Protein AF-A0A5K1DXX9-F1 (afdb_monomer)

Solvent-accessible surface area (backbone atoms only — not comparable to full-atom values): 5756 Å² total; per-residue (Å²): 142,79,86,78,77,89,76,88,79,86,84,82,91,80,85,79,91,75,91,73,89,79,86,76,91,84,82,78,98,60,93,73,76,82,88,77,52,63,19,69,76,68,76,44,91,41,62,22,65,58,45,45,50,48,50,61,74,66,58,80,50,100,71,79,63,88,59,54,24,50,55,54,31,53,55,54,43,52,68,71,71,108

Radius of gyration: 16.58 Å; Cα contacts (8 Å, |Δi|>4): 38; chains: 1; bounding box: 50×26×36 Å

Nearest PDB structures (foldseek):
  8ybj-assembly1_C  TM=9.959E-01  e=5.280E-06  Homo sapiens
  8ox1-assembly1_G  TM=9.919E-01  e=4.923E-06  Homo sapiens
  8av6-assembly1_O  TM=9.920E-01  e=5.280E-06  Homo sapiens
  8oos-assembly1_O  TM=9.857E-01  e=4.923E-06  Homo sapiens
  8siy-assembly1_I  TM=9.892E-01  e=6.514E-06  Xenopus laevis

pLDDT: mean 77.6, std 24.6, range [29.03, 98.38]

Foldseek 3Di:
DDPDDDDDDDDDPDDDDPDDDDDDDDDDPDPDDDDDAPCNVLVAPFRLVVQVVVCVVVPPDPDDDPCNSSVVRVVVRVVVVD

Secondary structure (DSSP, 8-state):
-----------------------------S-PPPPPPHHHHHT-SS-HHHHHHHHHHTTS-SS--SSHHHHHHHHHHHHHH-

Organism: NCBI:txid210225

Sequence (82 aa):
REARAMEAAGGGTSGKLKKGAGGRRGGGAGPKKKPVSRSVKAGLQFPVGRIGRYLKKGRYAQRVGTGAPVYLAAVLEYLAAE

Mean predicted aligned error: 13.2 Å

Structure (mmCIF, N/CA/C/O backbone):
data_AF-A0A5K1DXX9-F1
#
_entry.id   AF-A0A5K1DXX9-F1
#
loop_
_atom_site.group_PDB
_atom_site.id
_atom_site.type_symbol
_atom_site.label_atom_id
_atom_site.label_alt_id
_atom_site.label_comp_id
_atom_site.label_asym_id
_atom_site.label_entity_id
_atom_site.label_seq_id
_atom_site.pdbx_PDB_ins_code
_atom_site.Cartn_x
_atom_site.Cartn_y
_atom_site.Cartn_z
_atom_site.occupancy
_atom_site.B_iso_or_equiv
_atom_site.auth_seq_id
_atom_site.auth_comp_id
_atom_site.auth_asym_id
_atom_site.auth_atom_id
_atom_site.pdbx_PDB_model_num
ATOM 1 N N . ARG A 1 1 ? 27.122 10.101 -17.326 1.00 56.06 1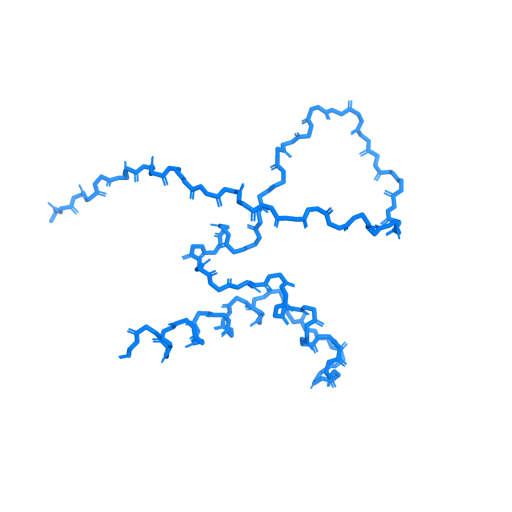 ARG A N 1
ATOM 2 C CA . ARG A 1 1 ? 26.113 10.376 -18.377 1.00 56.06 1 ARG A CA 1
ATOM 3 C C . ARG A 1 1 ? 25.716 9.046 -18.991 1.00 56.06 1 ARG A C 1
ATOM 5 O O . ARG A 1 1 ? 26.261 8.675 -20.016 1.00 56.06 1 ARG A O 1
ATOM 12 N N . GLU A 1 2 ? 24.802 8.331 -18.355 1.00 39.03 2 GLU A N 1
ATOM 13 C CA . GLU A 1 2 ? 24.254 7.109 -18.935 1.00 39.03 2 GLU A CA 1
ATOM 14 C C . GLU A 1 2 ? 22.738 7.224 -18.831 1.00 39.03 2 GLU A C 1
ATOM 16 O O . GLU A 1 2 ? 22.132 7.061 -17.774 1.00 39.03 2 GLU A O 1
ATOM 21 N N . ALA A 1 3 ? 22.152 7.696 -19.928 1.00 42.78 3 ALA A N 1
ATOM 22 C CA . ALA A 1 3 ? 20.718 7.777 -20.103 1.00 42.78 3 ALA A CA 1
ATOM 23 C C . ALA A 1 3 ? 20.218 6.354 -20.358 1.00 42.78 3 ALA A C 1
ATOM 25 O O . ALA A 1 3 ? 20.268 5.860 -21.483 1.00 42.78 3 ALA A O 1
ATOM 26 N N . ARG A 1 4 ? 19.773 5.679 -19.295 1.00 51.31 4 ARG A N 1
ATOM 27 C CA . ARG A 1 4 ? 19.097 4.390 -19.414 1.00 51.31 4 ARG A CA 1
ATOM 28 C C . ARG A 1 4 ? 17.718 4.625 -20.020 1.00 51.31 4 ARG A C 1
ATOM 30 O O . ARG A 1 4 ? 16.837 5.215 -19.395 1.00 51.31 4 ARG A O 1
ATOM 37 N N . ALA A 1 5 ? 17.597 4.186 -21.265 1.00 43.00 5 ALA A N 1
ATOM 38 C CA . ALA A 1 5 ? 16.385 4.166 -22.053 1.00 43.00 5 ALA A CA 1
ATOM 39 C C . ALA A 1 5 ? 15.218 3.546 -21.269 1.00 43.00 5 ALA A C 1
ATOM 41 O O . ALA A 1 5 ? 15.325 2.466 -20.685 1.00 43.00 5 ALA A O 1
ATOM 42 N N . MET A 1 6 ? 14.099 4.267 -21.282 1.00 48.94 6 MET A N 1
ATOM 43 C CA . MET A 1 6 ? 12.774 3.733 -21.009 1.00 48.94 6 MET A CA 1
ATOM 44 C C . MET A 1 6 ? 12.443 2.697 -22.084 1.00 48.94 6 MET A C 1
ATOM 46 O O . MET A 1 6 ? 12.214 3.067 -23.233 1.00 48.94 6 MET A O 1
ATOM 50 N N . GLU A 1 7 ? 12.345 1.426 -21.704 1.00 46.69 7 GLU A N 1
ATOM 51 C CA . GLU A 1 7 ? 11.576 0.450 -22.469 1.00 46.69 7 GLU A CA 1
ATOM 52 C C . GLU A 1 7 ? 10.378 0.001 -21.633 1.00 46.69 7 GLU A C 1
ATOM 54 O O . GLU A 1 7 ? 10.496 -0.552 -20.538 1.00 46.69 7 GLU A O 1
ATOM 59 N N . ALA A 1 8 ? 9.200 0.328 -22.151 1.00 44.62 8 ALA A N 1
ATOM 60 C CA . ALA A 1 8 ? 7.919 -0.081 -21.627 1.00 44.62 8 ALA A CA 1
ATOM 61 C C . ALA A 1 8 ? 7.639 -1.529 -22.045 1.00 44.62 8 ALA A C 1
ATOM 63 O O . ALA A 1 8 ? 7.177 -1.770 -23.157 1.00 44.62 8 ALA A O 1
ATOM 64 N N . ALA A 1 9 ? 7.828 -2.475 -21.129 1.00 38.12 9 ALA A N 1
ATOM 65 C CA . ALA A 1 9 ? 7.285 -3.819 -21.271 1.00 38.12 9 ALA A CA 1
ATOM 66 C C . ALA A 1 9 ? 5.934 -3.905 -20.545 1.00 38.12 9 ALA A C 1
ATOM 68 O O . ALA A 1 9 ? 5.843 -3.935 -19.315 1.00 38.12 9 ALA A O 1
ATOM 69 N N . GLY A 1 10 ? 4.859 -3.903 -21.332 1.00 35.75 10 GLY A N 1
ATOM 70 C CA . GLY A 1 10 ? 3.540 -4.322 -20.881 1.00 35.75 10 GLY A CA 1
ATOM 71 C C . GLY A 1 10 ? 3.488 -5.838 -20.676 1.00 35.75 10 GLY A C 1
ATOM 72 O O . GLY A 1 10 ? 3.990 -6.598 -21.496 1.00 35.75 10 GLY A O 1
ATOM 73 N N . GLY A 1 11 ? 2.827 -6.281 -19.606 1.00 29.03 11 GLY A N 1
ATOM 74 C CA . GLY A 1 11 ? 2.519 -7.695 -19.397 1.00 29.03 11 GLY A CA 1
ATOM 75 C C . GLY A 1 11 ? 1.686 -7.950 -18.141 1.00 29.03 11 GLY A C 1
ATOM 76 O O . GLY A 1 11 ? 2.160 -7.725 -17.036 1.00 29.03 11 GLY A O 1
ATOM 77 N N . GLY A 1 12 ? 0.451 -8.448 -18.310 1.00 31.00 12 GLY A N 1
ATOM 78 C CA . GLY A 1 12 ? -0.234 -9.240 -17.275 1.00 31.00 12 GLY A CA 1
ATOM 79 C C . GLY A 1 12 ? -1.398 -8.610 -16.500 1.00 31.00 12 GLY A C 1
ATOM 80 O O . GLY A 1 12 ? -1.387 -8.591 -15.273 1.00 31.00 12 GLY A O 1
ATOM 81 N N . THR A 1 13 ? -2.478 -8.177 -17.161 1.00 42.81 13 THR A N 1
ATOM 82 C CA . THR A 1 13 ? -3.785 -8.070 -16.479 1.00 42.81 13 THR A CA 1
ATOM 83 C C . THR A 1 13 ? -4.456 -9.443 -16.400 1.00 42.81 13 THR A C 1
ATOM 85 O O . THR A 1 13 ? -5.241 -9.795 -17.278 1.00 42.81 13 THR A O 1
ATOM 88 N N . SER A 1 14 ? -4.203 -10.210 -15.338 1.00 35.47 14 SER A N 1
ATOM 89 C CA . SER A 1 14 ? -4.932 -11.455 -15.052 1.00 35.47 14 SER A CA 1
ATOM 90 C C . SER A 1 14 ? -5.917 -11.290 -13.884 1.00 35.47 14 SER A C 1
ATOM 92 O O . SER A 1 14 ? -5.566 -11.378 -12.711 1.00 35.47 14 SER A O 1
ATOM 94 N N . GLY A 1 15 ? -7.182 -11.042 -14.243 1.00 40.91 15 GLY A N 1
ATOM 95 C CA . GLY A 1 15 ? -8.346 -11.776 -13.726 1.00 40.91 15 GLY A CA 1
ATOM 96 C C . GLY A 1 15 ? -8.737 -11.677 -12.243 1.00 40.91 15 GLY A C 1
ATOM 97 O O . GLY A 1 15 ? -8.400 -12.542 -11.445 1.00 40.91 15 GLY A O 1
ATOM 98 N N . LYS A 1 16 ? -9.625 -10.726 -11.919 1.00 33.00 16 LYS A N 1
ATOM 99 C CA . LYS A 1 16 ? -11.013 -10.983 -11.449 1.00 33.00 16 LYS A CA 1
ATOM 100 C C . LYS A 1 16 ? -11.684 -9.646 -11.119 1.00 33.00 16 LYS A C 1
ATOM 102 O O . LYS A 1 16 ? -11.575 -9.122 -10.010 1.00 33.00 16 LYS A O 1
ATOM 107 N N . LEU A 1 17 ? -12.425 -9.104 -12.088 1.00 42.12 17 LEU A N 1
ATOM 108 C CA . LEU A 1 17 ? -13.479 -8.130 -11.811 1.00 42.12 17 LEU A CA 1
ATOM 109 C C . LEU A 1 17 ? -14.541 -8.837 -10.955 1.00 42.12 17 LEU A C 1
ATOM 111 O O . LEU A 1 17 ? -15.388 -9.555 -11.478 1.00 42.12 17 LEU A O 1
ATOM 115 N N . LYS A 1 18 ? -14.514 -8.646 -9.632 1.00 37.72 18 LYS A N 1
ATOM 116 C CA . LYS A 1 18 ? -15.688 -8.937 -8.803 1.00 37.72 18 LYS A CA 1
ATOM 117 C C . LYS A 1 18 ? -16.533 -7.666 -8.749 1.00 37.72 18 LYS A C 1
ATOM 119 O O . LYS A 1 18 ? -16.144 -6.684 -8.118 1.00 37.72 18 LYS A O 1
ATOM 124 N N . LYS A 1 19 ? -17.657 -7.689 -9.474 1.00 48.41 19 LYS A N 1
ATOM 125 C CA . LYS A 1 19 ? -18.700 -6.655 -9.495 1.00 48.41 19 LYS A CA 1
ATOM 126 C C . LYS A 1 19 ? -19.145 -6.356 -8.059 1.00 48.41 19 LYS A C 1
ATOM 128 O O . LYS A 1 19 ? -19.761 -7.198 -7.418 1.00 48.41 19 LYS A O 1
ATOM 133 N N . GLY A 1 20 ? -18.824 -5.162 -7.572 1.00 41.94 20 GLY A N 1
ATOM 134 C CA . GLY A 1 20 ? -19.409 -4.572 -6.373 1.00 41.94 20 GLY A CA 1
ATOM 135 C C . GLY A 1 20 ? -20.107 -3.283 -6.779 1.00 41.94 20 GLY A C 1
ATOM 136 O O . GLY A 1 20 ? -19.443 -2.300 -7.096 1.00 41.94 20 GLY A O 1
ATOM 137 N N . ALA A 1 21 ? -21.434 -3.323 -6.842 1.00 54.53 21 ALA A N 1
ATOM 138 C CA . ALA A 1 21 ? -22.267 -2.143 -7.015 1.00 54.53 21 ALA A CA 1
ATOM 139 C C . ALA A 1 21 ? -22.106 -1.214 -5.796 1.00 54.53 21 ALA A C 1
ATOM 141 O O . ALA A 1 21 ? -22.120 -1.691 -4.664 1.00 54.53 21 ALA A O 1
ATOM 142 N N . GLY A 1 22 ? -21.957 0.096 -6.027 1.00 49.12 22 GLY A N 1
ATOM 143 C CA . GLY A 1 22 ? -22.014 1.096 -4.954 1.00 49.12 22 GLY A CA 1
ATOM 144 C C . GLY A 1 22 ? -21.375 2.452 -5.275 1.00 49.12 22 GLY A C 1
ATOM 145 O O . GLY A 1 22 ? -20.224 2.663 -4.918 1.00 49.12 22 GLY A O 1
ATOM 146 N N . GLY A 1 23 ? -22.160 3.354 -5.893 1.00 56.12 23 GLY A N 1
ATOM 147 C CA . GLY A 1 23 ? -22.049 4.833 -5.873 1.00 56.12 23 GLY A CA 1
ATOM 148 C C . GLY A 1 23 ? -20.791 5.459 -6.501 1.00 56.12 23 GLY A C 1
ATOM 149 O O . GLY A 1 23 ? -19.683 5.238 -6.040 1.00 56.12 23 GLY A O 1
ATOM 150 N N . ARG A 1 24 ? -20.851 6.343 -7.503 1.00 51.88 24 ARG A N 1
ATOM 151 C CA . ARG A 1 24 ? -21.758 7.486 -7.700 1.00 51.88 24 ARG A CA 1
ATOM 152 C C . ARG A 1 24 ? -21.954 7.735 -9.205 1.00 51.88 24 ARG A C 1
ATOM 154 O O . ARG A 1 24 ? -20.998 7.668 -9.975 1.00 51.88 24 ARG A O 1
ATOM 161 N N . ARG A 1 25 ? -23.187 8.043 -9.614 1.00 67.38 25 ARG A N 1
ATOM 162 C CA . ARG A 1 25 ? -23.471 8.733 -10.884 1.00 67.38 25 ARG A CA 1
ATOM 163 C C . ARG A 1 25 ? -23.016 10.196 -10.758 1.00 67.38 25 ARG A C 1
ATOM 165 O O . ARG A 1 25 ? -23.200 10.790 -9.703 1.00 67.38 25 ARG A O 1
ATOM 172 N N . GLY A 1 26 ? -22.467 10.740 -11.845 1.00 49.78 26 GLY A N 1
ATOM 173 C CA . GLY A 1 26 ? -22.097 12.154 -12.021 1.00 49.78 26 GLY A CA 1
ATOM 174 C C . GLY A 1 26 ? -20.595 12.323 -12.278 1.00 49.78 26 GLY A C 1
ATOM 175 O O . GLY A 1 26 ? -19.786 11.870 -11.481 1.00 49.78 26 GLY A O 1
ATOM 176 N N . GLY A 1 27 ? -20.113 12.902 -13.373 1.00 53.84 27 GLY A N 1
ATOM 177 C CA . GLY A 1 27 ? -20.728 13.506 -14.553 1.00 53.84 27 GLY A CA 1
ATOM 178 C C . GLY A 1 27 ? -19.626 13.685 -15.613 1.00 53.84 27 GLY A C 1
ATOM 179 O O . GLY A 1 27 ? -18.443 13.560 -15.294 1.00 53.84 27 GLY A O 1
ATOM 180 N N . GLY A 1 28 ? -20.008 13.905 -16.871 1.00 53.12 28 GLY A N 1
ATOM 181 C CA . GLY A 1 28 ? -19.083 14.101 -17.994 1.00 53.12 28 GLY A CA 1
ATOM 182 C C . GLY A 1 28 ? -18.971 12.874 -18.898 1.00 53.12 28 GLY A C 1
ATOM 183 O O . GLY A 1 28 ? -18.122 12.002 -18.699 1.00 53.12 28 GLY A O 1
ATOM 184 N N . ALA A 1 29 ? -19.847 12.810 -19.900 1.00 62.03 29 AL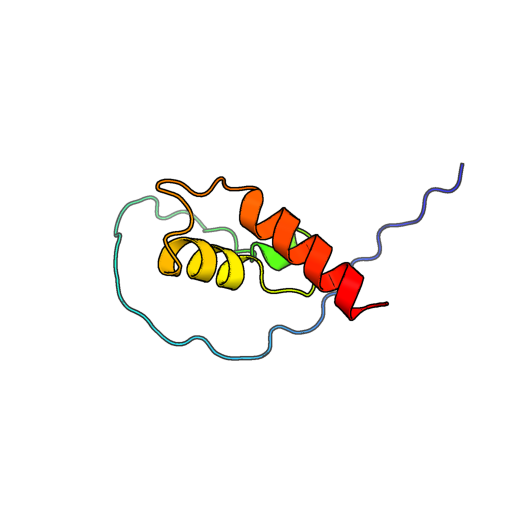A A N 1
ATOM 185 C CA . ALA A 1 29 ? -19.729 11.911 -21.042 1.00 62.03 29 ALA A CA 1
ATOM 186 C C . ALA A 1 29 ? -18.657 12.459 -22.002 1.00 62.03 29 ALA A C 1
ATOM 188 O O . ALA A 1 29 ? -18.958 13.030 -23.040 1.00 62.03 29 ALA A O 1
ATOM 189 N N . GLY A 1 30 ? -17.394 12.333 -21.604 1.00 71.25 30 GLY A N 1
ATOM 190 C CA . GLY A 1 30 ? -16.238 12.442 -22.492 1.00 71.25 30 GLY A CA 1
ATOM 191 C C . GLY A 1 30 ? -15.459 11.124 -22.468 1.00 71.25 30 GLY A C 1
ATOM 192 O O . GLY A 1 30 ? -15.644 10.339 -21.527 1.00 71.25 30 GLY A O 1
ATOM 193 N N . PRO A 1 31 ? -14.602 10.838 -23.464 1.00 76.38 31 PRO A N 1
ATOM 194 C CA . PRO A 1 31 ? -13.797 9.620 -23.479 1.00 76.38 31 PRO A CA 1
ATOM 195 C C . PRO A 1 31 ? -12.949 9.531 -22.201 1.00 76.38 31 PRO A C 1
ATOM 197 O O . PRO A 1 31 ? -12.000 10.286 -21.987 1.00 76.38 31 PRO A O 1
ATOM 200 N N . LYS A 1 32 ? -13.327 8.616 -21.300 1.00 79.19 32 LYS A N 1
ATOM 201 C CA . LYS A 1 32 ? -12.627 8.401 -20.032 1.00 79.19 32 LYS A CA 1
ATOM 202 C C . LYS A 1 32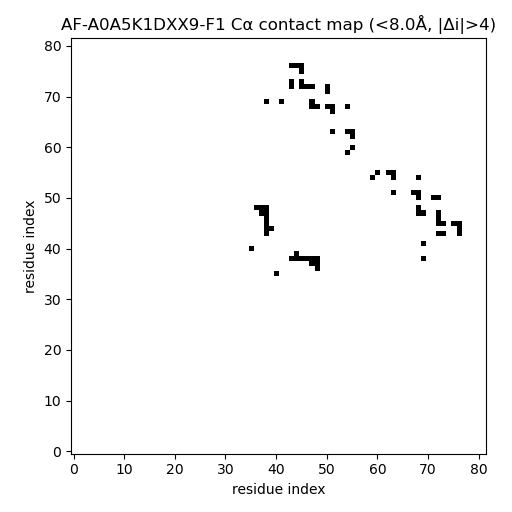 ? -11.311 7.690 -20.310 1.00 79.19 32 LYS A C 1
ATOM 204 O O . LYS A 1 32 ? -11.294 6.615 -20.906 1.00 79.19 32 LYS A O 1
ATOM 209 N N . LYS A 1 33 ? -10.209 8.266 -19.822 1.00 84.88 33 LYS A N 1
ATOM 210 C CA . LYS A 1 33 ? -8.908 7.587 -19.805 1.00 84.88 33 LYS A CA 1
ATOM 211 C C . LYS A 1 33 ? -9.062 6.251 -19.077 1.00 84.88 33 LYS A C 1
ATOM 213 O O . LYS A 1 33 ? -9.740 6.182 -18.047 1.00 84.88 33 LYS A O 1
ATOM 218 N N . LYS A 1 34 ? -8.436 5.199 -19.613 1.00 89.94 34 LYS A N 1
ATOM 219 C CA . LYS A 1 34 ? -8.452 3.870 -18.989 1.00 89.94 34 LYS A CA 1
ATOM 220 C C . LYS A 1 34 ? -7.987 4.000 -17.529 1.00 89.94 34 LYS A C 1
ATOM 222 O O . LYS A 1 34 ? -6.985 4.674 -17.277 1.00 89.94 34 LYS A O 1
ATOM 227 N N . PRO A 1 35 ? -8.703 3.407 -16.560 1.00 88.25 35 PRO A N 1
ATOM 228 C CA . PRO A 1 35 ? -8.314 3.499 -15.162 1.00 88.25 35 PRO A CA 1
ATOM 229 C C . PRO A 1 35 ? -6.979 2.778 -14.953 1.00 88.25 35 PRO A C 1
ATOM 231 O O . PRO A 1 35 ? -6.868 1.580 -15.194 1.00 88.25 35 PRO A O 1
ATOM 234 N N . VAL A 1 36 ? -5.971 3.511 -14.484 1.00 94.44 36 VAL A N 1
ATOM 235 C CA . VAL A 1 36 ? -4.670 2.950 -14.100 1.00 94.44 36 VAL A CA 1
ATOM 236 C C . VAL A 1 36 ? -4.691 2.650 -12.605 1.00 94.44 36 VAL A C 1
ATOM 238 O O . VAL A 1 36 ? -5.142 3.473 -11.801 1.00 94.44 36 VAL A O 1
ATOM 241 N N . SER A 1 37 ? -4.227 1.463 -12.216 1.00 95.69 37 SER A N 1
ATOM 242 C CA . SER A 1 37 ? -4.198 1.069 -10.808 1.00 95.69 37 SER A CA 1
ATOM 243 C C . SER A 1 37 ? -3.156 1.882 -10.028 1.00 95.69 37 SER A C 1
ATOM 245 O O . SER A 1 37 ? -2.160 2.354 -10.575 1.00 95.69 37 SER A O 1
ATOM 247 N N . ARG A 1 38 ? -3.369 2.043 -8.716 1.00 96.00 38 ARG A N 1
ATOM 248 C CA . ARG A 1 38 ? -2.399 2.735 -7.851 1.00 96.00 38 ARG A CA 1
ATOM 249 C C . ARG A 1 38 ? -1.066 1.993 -7.740 1.00 96.00 38 ARG A C 1
ATOM 251 O O . ARG A 1 38 ? -0.057 2.662 -7.602 1.00 96.00 38 ARG A O 1
ATOM 258 N N . SER A 1 39 ? -1.069 0.662 -7.833 1.00 97.19 39 SER A N 1
ATOM 259 C CA . SER A 1 39 ? 0.159 -0.144 -7.877 1.00 97.19 39 SER A CA 1
ATOM 260 C C . SER A 1 39 ? 0.962 0.149 -9.140 1.00 97.19 39 SER A C 1
ATOM 262 O O . SER A 1 39 ? 2.124 0.514 -9.039 1.00 97.19 39 SER A O 1
ATOM 264 N N . VAL A 1 40 ? 0.312 0.136 -10.312 1.00 97.31 40 VAL A N 1
ATOM 265 C CA . VAL A 1 40 ? 0.968 0.456 -11.592 1.00 97.31 40 VAL A CA 1
ATOM 266 C C . VAL A 1 40 ? 1.504 1.887 -11.591 1.00 97.31 40 VAL A C 1
ATOM 268 O O . VAL A 1 40 ? 2.626 2.121 -12.014 1.00 97.31 40 VAL A O 1
ATOM 271 N N . LYS A 1 41 ? 0.738 2.851 -11.064 1.00 96.19 41 LYS A N 1
ATOM 272 C CA . LYS A 1 41 ? 1.202 4.241 -10.946 1.00 96.19 41 LYS A CA 1
ATOM 273 C C . LYS A 1 41 ? 2.390 4.399 -9.983 1.00 96.19 41 LYS A C 1
ATOM 275 O O . LYS A 1 41 ? 3.191 5.300 -10.184 1.00 96.19 41 LYS A O 1
ATOM 280 N N . ALA A 1 42 ? 2.470 3.571 -8.942 1.00 96.69 42 ALA A N 1
ATOM 281 C CA . ALA A 1 42 ? 3.558 3.592 -7.967 1.00 96.69 42 ALA A CA 1
ATOM 282 C C . ALA A 1 42 ? 4.775 2.748 -8.385 1.00 96.69 42 ALA A C 1
ATOM 284 O O . ALA A 1 42 ? 5.802 2.843 -7.729 1.00 96.69 42 ALA A O 1
ATOM 285 N N . GLY A 1 43 ? 4.664 1.929 -9.437 1.00 97.69 43 GLY A N 1
ATOM 286 C CA . GLY A 1 43 ? 5.729 1.012 -9.851 1.00 97.69 43 GLY A CA 1
ATOM 287 C C . GLY A 1 43 ? 5.965 -0.150 -8.882 1.00 97.69 43 GLY A C 1
ATOM 288 O O . GLY A 1 43 ? 7.065 -0.679 -8.848 1.00 97.69 43 GLY A O 1
ATOM 289 N N . LEU A 1 44 ? 4.954 -0.530 -8.096 1.00 97.38 44 LEU A N 1
ATOM 290 C CA . LEU A 1 44 ? 5.051 -1.585 -7.082 1.00 97.38 44 LEU A CA 1
ATOM 291 C C . LEU A 1 44 ? 4.291 -2.837 -7.530 1.00 97.38 44 LEU A C 1
ATOM 293 O O . LEU A 1 44 ? 3.150 -2.728 -8.005 1.00 97.38 44 LEU A O 1
ATOM 297 N N . GLN A 1 45 ? 4.881 -4.014 -7.322 1.00 97.50 45 G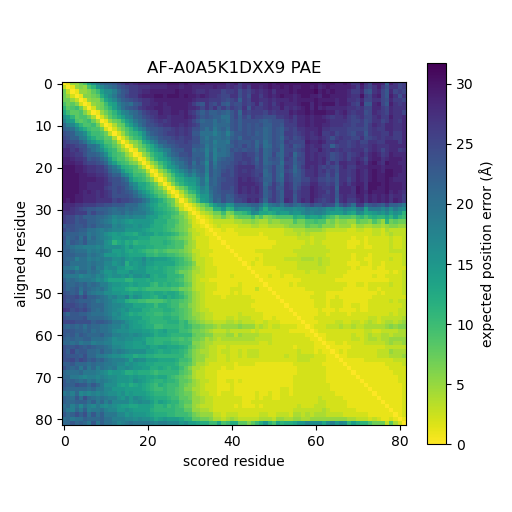LN A N 1
ATOM 298 C CA . GLN A 1 45 ? 4.197 -5.304 -7.477 1.00 97.50 45 GLN A CA 1
ATOM 299 C C . GLN A 1 45 ? 3.120 -5.485 -6.406 1.00 97.50 45 GLN A C 1
ATOM 301 O O . GLN A 1 45 ? 2.040 -6.040 -6.654 1.00 97.50 45 GLN A O 1
ATOM 306 N N . PHE A 1 46 ? 3.371 -4.968 -5.204 1.00 97.69 46 PHE A N 1
AT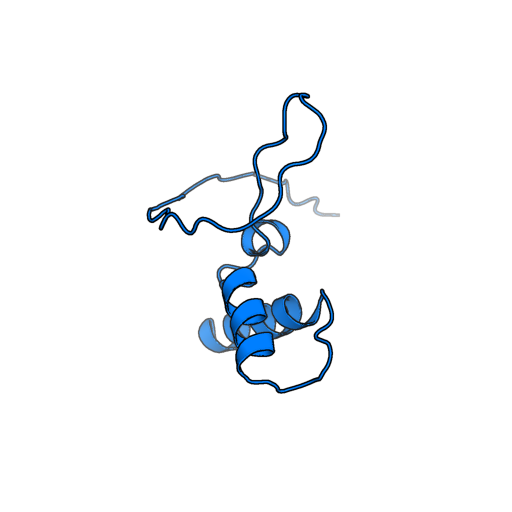OM 307 C CA . PHE A 1 46 ? 2.456 -5.133 -4.090 1.00 97.69 46 PHE A CA 1
ATOM 308 C C . PHE A 1 46 ? 1.153 -4.320 -4.280 1.00 97.69 46 PHE A C 1
ATOM 310 O O . PHE A 1 46 ? 1.110 -3.226 -4.864 1.00 97.69 46 PHE A O 1
ATOM 317 N N . PRO A 1 47 ? 0.007 -4.835 -3.790 1.00 97.94 47 PRO A N 1
ATOM 318 C CA . PRO A 1 47 ? -1.309 -4.266 -4.072 1.00 97.94 47 PRO A CA 1
ATOM 319 C C . PRO A 1 47 ? -1.636 -3.042 -3.190 1.00 97.94 47 PRO A C 1
ATOM 321 O O . PRO A 1 47 ? -2.419 -3.135 -2.237 1.00 97.94 47 PRO A O 1
ATOM 324 N N . VAL A 1 48 ? -1.150 -1.854 -3.568 1.00 98.31 48 VAL A N 1
ATOM 325 C CA . VAL A 1 48 ? -1.384 -0.549 -2.900 1.00 98.31 48 VAL A CA 1
ATOM 326 C C . VAL A 1 48 ? -2.871 -0.293 -2.612 1.00 98.31 48 VAL A C 1
ATOM 328 O O . VAL A 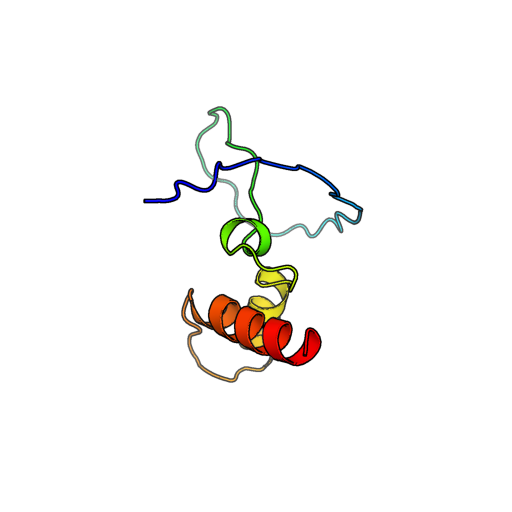1 48 ? -3.267 0.168 -1.538 1.00 98.31 48 VAL A O 1
ATOM 331 N N . GLY A 1 49 ? -3.744 -0.615 -3.574 1.00 97.19 49 GLY A N 1
ATOM 332 C CA . GLY A 1 49 ? -5.186 -0.409 -3.431 1.00 97.19 49 GLY A CA 1
ATOM 333 C C . GLY A 1 49 ? -5.818 -1.243 -2.312 1.00 97.19 49 GLY A C 1
ATOM 334 O O . GLY A 1 49 ? -6.711 -0.761 -1.607 1.00 97.19 49 GLY A O 1
ATOM 335 N N . ARG A 1 50 ? -5.336 -2.478 -2.136 1.00 97.94 50 ARG A N 1
ATOM 336 C CA . ARG A 1 50 ? -5.801 -3.423 -1.113 1.00 97.94 50 ARG A CA 1
ATOM 337 C C . ARG A 1 50 ? -5.287 -3.021 0.264 1.00 97.94 50 ARG A C 1
ATOM 339 O O . ARG A 1 50 ? -6.082 -2.977 1.199 1.00 97.94 50 ARG A O 1
ATOM 346 N N . ILE A 1 51 ? -4.013 -2.646 0.349 1.00 97.69 51 ILE A N 1
ATOM 347 C CA . ILE A 1 51 ? -3.374 -2.167 1.579 1.00 97.69 51 ILE A CA 1
ATOM 348 C C . ILE A 1 51 ? -4.118 -0.942 2.118 1.00 97.69 51 ILE A C 1
ATOM 350 O O . ILE A 1 51 ? -4.552 -0.940 3.265 1.00 97.69 51 ILE A O 1
ATOM 354 N N . GLY A 1 52 ? -4.419 0.046 1.269 1.00 97.31 52 GLY A N 1
ATOM 355 C CA . GLY A 1 52 ? -5.197 1.216 1.695 1.00 97.31 52 GLY A CA 1
ATOM 356 C C . GLY A 1 52 ? -6.603 0.883 2.211 1.00 97.31 52 GLY A C 1
ATOM 357 O O . GLY A 1 52 ? -7.122 1.579 3.082 1.00 97.31 52 GLY A O 1
ATOM 358 N N . ARG A 1 53 ? -7.231 -0.189 1.710 1.00 97.56 53 ARG A N 1
ATOM 359 C CA . ARG A 1 53 ? -8.511 -0.678 2.243 1.00 97.56 53 ARG A CA 1
ATOM 360 C C . ARG A 1 53 ? -8.331 -1.332 3.613 1.00 97.56 53 ARG A C 1
ATOM 362 O O . ARG A 1 53 ? -9.179 -1.126 4.474 1.00 97.56 53 ARG A O 1
ATOM 369 N N . TYR A 1 54 ? -7.264 -2.102 3.814 1.00 97.69 54 TYR A N 1
ATOM 370 C CA . TYR A 1 54 ? -6.967 -2.722 5.107 1.00 97.69 54 TYR A CA 1
ATOM 371 C C . TYR A 1 54 ? -6.592 -1.694 6.170 1.00 97.69 54 TYR A C 1
ATOM 373 O O . TYR A 1 54 ? -7.122 -1.785 7.269 1.00 97.69 54 TYR A O 1
ATOM 381 N N . LEU A 1 55 ? -5.844 -0.645 5.821 1.00 97.12 55 LEU A N 1
ATOM 382 C CA . LEU A 1 55 ? -5.556 0.457 6.746 1.00 97.12 55 LEU A CA 1
ATOM 383 C C . LEU A 1 55 ? -6.834 1.130 7.276 1.00 97.12 55 LEU A C 1
ATOM 385 O O . LEU A 1 55 ? -6.933 1.438 8.458 1.00 97.12 55 LEU A O 1
ATOM 389 N N . LYS A 1 56 ? -7.850 1.308 6.419 1.00 95.88 56 LYS A N 1
ATOM 390 C CA . LYS A 1 56 ? -9.152 1.858 6.835 1.00 95.88 56 LYS A CA 1
ATOM 391 C C . LYS A 1 56 ? -9.969 0.875 7.673 1.00 95.88 56 LYS A C 1
ATOM 393 O O . LYS A 1 56 ? -10.595 1.281 8.643 1.00 95.88 56 LYS A O 1
ATOM 398 N N . LYS A 1 57 ? -9.977 -0.409 7.297 1.00 97.06 57 LYS A N 1
ATOM 399 C CA . LYS A 1 57 ? -10.709 -1.453 8.033 1.00 97.06 57 LYS A CA 1
ATOM 400 C C . LYS A 1 57 ? -10.107 -1.733 9.409 1.00 97.06 57 LYS A C 1
ATOM 402 O O . LYS A 1 57 ? -10.860 -1.986 10.338 1.00 97.06 57 LYS A O 1
ATOM 407 N N . GLY A 1 58 ? -8.785 -1.652 9.534 1.00 96.69 58 GLY A N 1
ATOM 408 C CA . GLY A 1 58 ? -8.066 -1.866 10.789 1.00 96.69 58 GLY A CA 1
ATOM 409 C C . GLY A 1 58 ? -8.210 -0.729 11.801 1.00 96.69 58 GLY A C 1
ATOM 410 O O . GLY A 1 58 ? -7.743 -0.875 12.919 1.00 96.69 58 GLY A O 1
ATOM 411 N N . ARG A 1 59 ? -8.860 0.392 11.438 1.00 95.38 59 ARG A N 1
ATOM 412 C CA . ARG A 1 59 ? -9.101 1.546 12.327 1.00 95.38 59 ARG A CA 1
ATOM 413 C C . ARG A 1 59 ? -7.831 2.094 13.006 1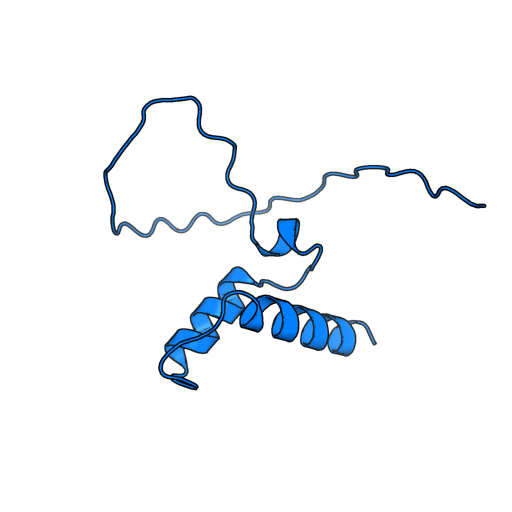.00 95.38 59 ARG A C 1
ATOM 415 O O . ARG A 1 59 ? -7.924 2.683 14.074 1.00 95.38 59 ARG A O 1
ATOM 422 N N . TYR A 1 60 ? -6.666 1.965 12.362 1.00 95.75 60 TYR A N 1
ATOM 423 C CA . TYR A 1 60 ? -5.377 2.422 12.909 1.00 95.75 60 TYR A CA 1
ATOM 424 C C . TYR A 1 60 ? -5.288 3.943 13.092 1.00 95.75 60 TYR A C 1
ATOM 426 O O . TYR A 1 60 ? -4.499 4.430 13.890 1.00 95.75 60 TYR A O 1
ATOM 434 N N . ALA A 1 61 ? -6.085 4.699 12.336 1.00 96.06 61 ALA A N 1
ATOM 435 C CA . ALA A 1 61 ? -6.208 6.143 12.462 1.00 96.06 61 ALA A CA 1
ATOM 436 C C . ALA A 1 61 ? -7.585 6.602 11.967 1.00 96.06 61 ALA A C 1
ATOM 438 O O . ALA A 1 61 ? -8.213 5.939 11.135 1.00 96.06 61 ALA A O 1
ATOM 439 N N . GLN A 1 62 ? -8.033 7.778 12.421 1.00 95.94 62 GLN A N 1
ATOM 440 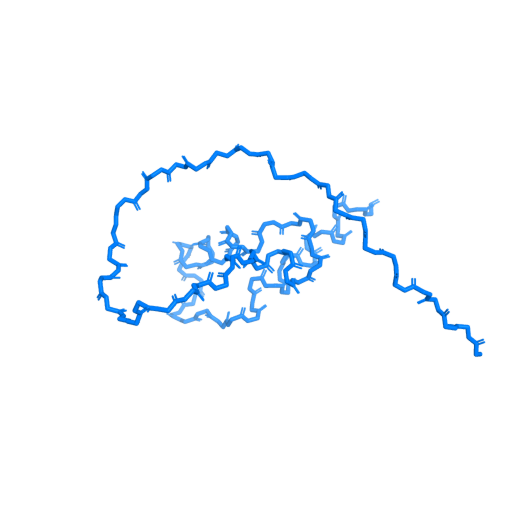C CA . GLN A 1 62 ? -9.278 8.396 11.947 1.00 95.94 62 GLN A CA 1
ATOM 441 C C . GLN A 1 62 ? -9.209 8.754 10.452 1.00 95.94 62 GLN A C 1
ATOM 443 O O . GLN A 1 62 ? -10.202 8.660 9.727 1.00 95.94 62 GLN A O 1
ATOM 448 N N . ARG A 1 63 ? -8.027 9.159 9.970 1.00 96.38 63 ARG A N 1
ATOM 449 C CA . ARG A 1 63 ? -7.754 9.467 8.562 1.00 96.38 63 ARG A CA 1
ATOM 450 C C . ARG A 1 63 ? -6.460 8.792 8.136 1.00 96.38 63 ARG A C 1
ATOM 452 O O . ARG A 1 63 ? -5.482 8.788 8.868 1.00 96.38 63 ARG A O 1
ATOM 459 N N . VAL A 1 64 ? -6.461 8.252 6.922 1.00 96.19 64 VAL A N 1
ATOM 460 C CA . VAL A 1 64 ? -5.284 7.632 6.303 1.00 96.19 64 VAL A CA 1
ATOM 461 C C . VAL A 1 64 ? -4.886 8.485 5.107 1.00 96.19 64 VAL A C 1
ATOM 463 O O . VAL A 1 64 ? -5.690 8.658 4.185 1.00 96.19 64 VAL A O 1
ATOM 466 N N . GLY A 1 65 ? -3.664 9.023 5.134 1.00 96.62 65 GLY A N 1
ATOM 467 C CA . GLY A 1 65 ? -3.102 9.815 4.040 1.00 96.62 65 GLY A CA 1
ATOM 468 C C . GLY A 1 65 ? -2.996 9.018 2.736 1.00 96.62 65 GLY A C 1
ATOM 469 O O . GLY A 1 65 ? -2.914 7.788 2.736 1.00 96.62 65 GLY A O 1
ATOM 470 N N . THR A 1 66 ? -2.990 9.712 1.599 1.00 94.88 66 THR A N 1
ATOM 471 C CA . THR A 1 66 ? -2.945 9.077 0.269 1.00 94.88 66 THR A CA 1
ATOM 472 C C . THR A 1 66 ? -1.637 8.326 0.010 1.00 94.88 66 THR A C 1
ATOM 474 O O . THR A 1 66 ? -1.671 7.297 -0.666 1.00 94.88 66 THR A O 1
ATOM 477 N N . GLY A 1 67 ? -0.523 8.802 0.580 1.00 97.25 67 GLY A N 1
ATOM 478 C CA . GLY A 1 67 ? 0.804 8.186 0.477 1.00 97.25 67 GLY A CA 1
ATOM 479 C C . GLY A 1 67 ? 1.046 7.009 1.429 1.00 97.25 67 GLY A C 1
ATOM 480 O O . GLY A 1 67 ? 1.857 6.144 1.120 1.00 97.25 67 GLY A O 1
ATOM 481 N N . ALA A 1 68 ? 0.299 6.904 2.533 1.00 98.12 68 ALA A N 1
ATOM 482 C CA . ALA A 1 68 ? 0.470 5.833 3.520 1.00 98.12 68 ALA A CA 1
ATOM 483 C C . ALA A 1 68 ? 0.423 4.409 2.919 1.00 98.12 68 ALA A C 1
ATOM 485 O O . ALA A 1 68 ? 1.339 3.628 3.171 1.00 98.12 68 ALA A O 1
ATOM 486 N N . PRO A 1 69 ? -0.571 4.040 2.082 1.00 98.00 69 PRO A N 1
ATOM 487 C CA . PRO A 1 69 ? -0.582 2.714 1.469 1.00 98.00 69 PRO A CA 1
ATOM 488 C C . PRO A 1 69 ? 0.512 2.498 0.417 1.00 98.00 69 PRO A C 1
ATOM 490 O O . PRO A 1 69 ? 0.769 1.347 0.084 1.00 98.00 69 PRO A O 1
ATOM 493 N N . VAL A 1 70 ? 1.108 3.561 -0.135 1.00 98.31 70 VAL A N 1
ATOM 494 C CA . VAL A 1 70 ? 2.224 3.452 -1.091 1.00 98.31 70 VAL A CA 1
ATOM 495 C C . VAL A 1 70 ? 3.506 3.135 -0.334 1.00 98.31 70 VAL A C 1
ATOM 497 O O . VAL A 1 70 ? 4.179 2.171 -0.672 1.00 98.31 70 VAL A O 1
ATOM 500 N N . TYR A 1 71 ? 3.788 3.887 0.733 1.00 98.38 71 TYR A N 1
ATOM 501 C CA . TYR A 1 71 ? 4.961 3.660 1.574 1.00 98.38 71 TYR A CA 1
ATOM 502 C C . TYR A 1 71 ? 4.952 2.259 2.193 1.00 98.38 71 TYR A C 1
ATOM 504 O O . TYR A 1 71 ? 5.919 1.518 2.061 1.00 98.38 71 TYR A O 1
ATOM 512 N N . LEU A 1 72 ? 3.821 1.851 2.780 1.00 98.12 72 LEU A N 1
ATOM 513 C CA . LEU A 1 72 ? 3.702 0.515 3.360 1.00 98.12 72 LEU A CA 1
ATOM 514 C C . LEU A 1 72 ? 3.870 -0.590 2.306 1.00 98.12 72 LEU A C 1
ATOM 516 O O . LEU A 1 72 ? 4.505 -1.598 2.583 1.00 98.12 72 LEU A O 1
ATOM 520 N N . ALA A 1 73 ? 3.322 -0.412 1.101 1.00 98.31 73 ALA A N 1
ATOM 521 C CA . ALA A 1 73 ? 3.516 -1.377 0.023 1.00 98.31 73 ALA A CA 1
ATOM 522 C C . ALA A 1 73 ? 4.992 -1.493 -0.379 1.00 98.31 73 ALA A C 1
ATOM 524 O O . ALA A 1 73 ? 5.468 -2.608 -0.530 1.00 98.31 73 ALA A O 1
ATOM 525 N N . ALA A 1 74 ? 5.702 -0.367 -0.497 1.00 98.25 74 ALA A N 1
ATOM 526 C CA . ALA A 1 74 ? 7.112 -0.346 -0.873 1.00 98.25 74 ALA A CA 1
ATOM 527 C C . ALA A 1 74 ? 8.002 -1.044 0.165 1.00 98.25 74 ALA A C 1
ATOM 529 O O . ALA A 1 74 ? 8.841 -1.856 -0.202 1.00 98.25 74 ALA A O 1
ATOM 530 N N . VAL A 1 75 ? 7.786 -0.777 1.458 1.00 98.38 75 VAL A N 1
ATOM 531 C CA . VAL A 1 75 ? 8.554 -1.428 2.533 1.00 98.38 75 VAL A CA 1
ATOM 532 C C . VAL A 1 75 ? 8.291 -2.934 2.561 1.00 9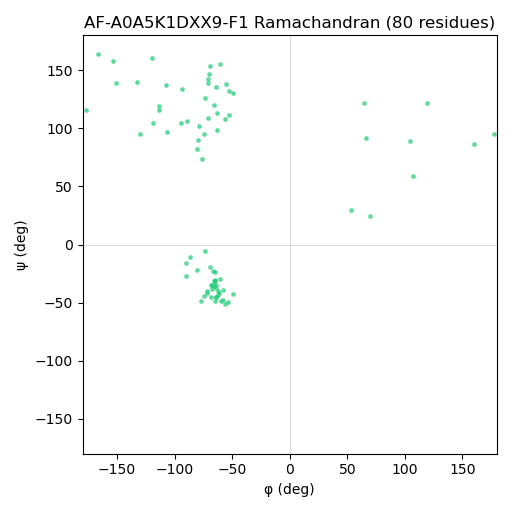8.38 75 VAL A C 1
ATOM 534 O O . VAL A 1 75 ? 9.228 -3.715 2.655 1.00 98.38 75 VAL A O 1
ATOM 537 N N . LEU A 1 76 ? 7.027 -3.353 2.449 1.00 97.31 76 LEU A N 1
ATOM 538 C CA . LEU A 1 76 ? 6.681 -4.777 2.433 1.00 97.31 76 LEU A CA 1
ATOM 539 C C . LEU A 1 76 ? 7.218 -5.498 1.192 1.00 97.31 76 LEU A C 1
ATOM 541 O O . LEU A 1 76 ? 7.584 -6.661 1.291 1.00 97.31 76 LEU A O 1
ATOM 545 N N . GLU A 1 77 ? 7.244 -4.828 0.041 1.00 97.44 77 GLU A N 1
ATOM 546 C CA . GLU A 1 77 ? 7.812 -5.378 -1.190 1.00 97.44 77 GLU A CA 1
ATOM 547 C C . GLU A 1 77 ? 9.326 -5.530 -1.081 1.00 97.44 77 GLU A C 1
ATOM 549 O O . GLU A 1 77 ? 9.839 -6.593 -1.405 1.00 97.44 77 GLU A O 1
ATOM 554 N N . TYR A 1 78 ? 10.016 -4.513 -0.556 1.00 97.94 78 TYR A N 1
ATOM 555 C CA . TYR A 1 78 ? 11.452 -4.575 -0.295 1.00 97.94 78 TYR A CA 1
ATOM 556 C C . TYR A 1 78 ? 11.804 -5.759 0.617 1.00 97.94 78 TYR A C 1
ATOM 558 O O . TYR A 1 78 ? 12.617 -6.594 0.244 1.00 97.94 78 TYR A O 1
ATOM 566 N N . LEU A 1 79 ? 11.116 -5.897 1.754 1.00 97.94 79 LEU A N 1
ATOM 567 C CA . LEU A 1 79 ? 11.364 -6.987 2.705 1.00 97.94 79 LEU A CA 1
ATOM 568 C C . LEU A 1 79 ? 10.999 -8.383 2.182 1.00 97.94 79 LEU A C 1
ATOM 570 O O . LEU A 1 79 ? 11.469 -9.365 2.735 1.00 97.94 79 LEU A O 1
ATOM 574 N N . ALA A 1 80 ? 10.104 -8.486 1.197 1.00 96.19 80 ALA A N 1
ATOM 575 C CA . ALA A 1 80 ? 9.731 -9.766 0.594 1.00 96.19 80 ALA A CA 1
ATOM 576 C C . ALA A 1 80 ? 10.611 -10.143 -0.607 1.00 96.19 80 ALA A C 1
ATOM 578 O O . ALA A 1 80 ? 10.529 -11.276 -1.080 1.00 96.19 80 ALA A O 1
ATOM 579 N N . ALA A 1 81 ? 11.347 -9.173 -1.151 1.00 94.06 81 ALA A N 1
ATOM 580 C CA . ALA A 1 81 ? 12.280 -9.370 -2.252 1.00 94.06 81 ALA A CA 1
ATOM 581 C C . ALA A 1 81 ? 13.696 -9.708 -1.767 1.00 94.06 81 ALA A C 1
ATOM 583 O O . ALA A 1 81 ? 14.434 -10.347 -2.514 1.00 94.06 81 ALA A O 1
ATOM 584 N N . GLU A 1 82 ? 14.056 -9.254 -0.565 1.00 83.50 82 GLU A N 1
ATOM 585 C CA . GLU A 1 82 ? 15.258 -9.675 0.167 1.00 83.50 82 GLU A CA 1
ATOM 586 C C . GLU A 1 82 ? 15.141 -11.137 0.631 1.00 83.50 82 GLU A C 1
ATOM 588 O O . GLU A 1 82 ? 16.126 -11.888 0.454 1.00 83.50 82 GLU A O 1
#

InterPro domains:
  IPR002119 Histone H2A [PR00620] (34-56)
  IPR002119 Histone H2A [PR00620] (63-78)
  IPR002119 Histone H2A [PR00620] (78-82)
  IPR002119 Histone H2A [PTHR23430] (28-82)
  IPR002119 Histone H2A [SM00414] (23-82)
  IPR009072 Histone-fold [G3DSA:1.10.20.10] (21-82)
  IPR009072 Histone-fold [SSF47113] (7-82)
  IPR032458 Histone H2A conserved site [PS00046] (42-48)
  IPR061508 Histone H2A, histone fold [cd00074] (36-82)